Protein AF-A0A7W0PYB2-F1 (afdb_monomer)

Radius of gyration: 21.08 Å; Cα contacts (8 Å, |Δi|>4): 72; chains: 1; bounding box: 35×23×77 Å

Secondary structure (DSSP, 8-state):
---SSSGGGG-S--------HHHHHHHHT-GGGGGGGGGGGHHHHHHT-TT-HHHHHHHHHHHHHHHHHHHHHHHHHHHHTHHHHHHSTTGGGSTTTTTSS--

Sequence (103 aa):
MTADTRERRGLLPEIAARRGPVHALVSAARPLQWTKNLLVFAGIVFAVELDDSERWVEALLIFSAFCLASSASYLVNDVHDAAEDRAHPVKRTRPVASGELSA

Mean predicted aligned error: 8.93 Å

Foldseek 3Di:
DDPDDVVVVVPPPPCPVLDPLVVLLVVLLPVVVLVVLCVLCVVCVVVVVPVDPVSVVVSVVSSVVVSVVVSVVSNVVCQVCLVVLCVDPPSCNRCPVVVSDPD

pLDDT: mean 85.76, std 16.06, range [46.44, 98.12]

Structure (mmCIF, N/CA/C/O backbone):
data_AF-A0A7W0PYB2-F1
#
_entry.id   AF-A0A7W0PYB2-F1
#
loop_
_atom_site.group_PDB
_atom_site.id
_atom_site.type_symbol
_atom_site.label_atom_id
_atom_site.label_alt_id
_atom_site.label_comp_id
_atom_site.label_asym_id
_atom_site.label_entity_id
_atom_site.label_seq_id
_atom_site.pdbx_PDB_ins_code
_atom_site.Cartn_x
_atom_site.Cartn_y
_atom_site.Cartn_z
_atom_site.occupancy
_atom_site.B_iso_or_equiv
_atom_site.auth_seq_id
_atom_site.auth_comp_id
_atom_site.auth_asym_id
_atom_site.auth_atom_id
_atom_site.pdbx_PDB_model_num
ATOM 1 N N . MET A 1 1 ? -5.515 6.877 54.518 1.00 46.44 1 MET A N 1
ATOM 2 C CA . MET A 1 1 ? -6.711 7.529 53.946 1.00 46.44 1 MET A CA 1
ATOM 3 C C . MET A 1 1 ? -6.369 7.930 52.516 1.00 46.44 1 MET A C 1
ATOM 5 O O . MET A 1 1 ? -5.912 9.031 52.264 1.00 46.44 1 MET A O 1
ATOM 9 N N . THR A 1 2 ? -6.405 6.937 51.627 1.00 48.50 2 THR A N 1
ATOM 10 C CA . THR A 1 2 ? -5.778 6.891 50.296 1.00 48.50 2 THR A CA 1
ATOM 11 C C . THR A 1 2 ? -6.845 7.042 49.214 1.00 48.50 2 THR A C 1
ATOM 13 O O . THR A 1 2 ? -7.257 6.064 48.592 1.00 48.50 2 THR A O 1
ATOM 16 N N . ALA A 1 3 ? -7.331 8.262 49.026 1.00 50.75 3 ALA A N 1
ATOM 17 C CA . ALA A 1 3 ? -8.171 8.634 47.898 1.00 50.75 3 ALA A CA 1
ATOM 18 C C . ALA A 1 3 ? -7.432 9.745 47.151 1.00 50.75 3 ALA A C 1
ATOM 20 O O . ALA A 1 3 ? -7.369 10.848 47.666 1.00 50.75 3 ALA A O 1
ATOM 21 N N . ASP A 1 4 ? -6.767 9.403 46.043 1.00 55.06 4 ASP A N 1
ATOM 22 C CA . ASP A 1 4 ? -6.495 10.282 44.880 1.00 55.06 4 ASP A CA 1
ATOM 23 C C . ASP A 1 4 ? -5.333 9.724 44.031 1.00 55.06 4 ASP A C 1
ATOM 25 O O . ASP A 1 4 ? -4.254 10.293 43.889 1.00 55.06 4 ASP A O 1
ATOM 29 N N . THR A 1 5 ? -5.501 8.520 43.493 1.00 53.94 5 THR A N 1
ATOM 30 C CA . THR A 1 5 ? -4.635 8.033 42.393 1.00 53.94 5 THR A CA 1
ATOM 31 C C . THR A 1 5 ? -5.458 7.336 41.310 1.00 53.94 5 THR A C 1
ATOM 33 O O . THR A 1 5 ? -5.044 7.270 40.156 1.00 53.94 5 THR A O 1
ATOM 36 N N . ARG A 1 6 ? -6.678 6.881 41.640 1.00 54.50 6 ARG A N 1
ATOM 37 C CA . ARG A 1 6 ? -7.641 6.349 40.665 1.00 54.50 6 ARG A CA 1
ATOM 38 C C . ARG A 1 6 ? -8.348 7.431 39.842 1.00 54.50 6 ARG A C 1
ATOM 40 O O . ARG A 1 6 ? -8.618 7.168 38.677 1.00 54.50 6 ARG A O 1
ATOM 47 N N . GLU A 1 7 ? -8.595 8.625 40.386 1.00 51.75 7 GLU A N 1
ATOM 48 C CA . GLU A 1 7 ? -9.366 9.665 39.676 1.00 51.75 7 GLU A CA 1
ATOM 49 C C . GLU A 1 7 ? -8.569 10.361 38.564 1.00 51.75 7 GLU A C 1
ATOM 51 O O . GLU A 1 7 ? -9.107 10.617 37.489 1.00 51.75 7 GLU A O 1
ATOM 56 N N . ARG A 1 8 ? -7.251 10.541 38.726 1.00 50.62 8 ARG A N 1
ATOM 57 C CA . ARG A 1 8 ? -6.392 11.125 37.673 1.00 50.62 8 ARG A CA 1
ATOM 58 C C . ARG A 1 8 ? -6.302 10.282 36.400 1.00 50.62 8 ARG A C 1
ATOM 60 O O . ARG A 1 8 ? -5.986 10.811 35.339 1.00 50.62 8 ARG A O 1
ATOM 67 N N . ARG A 1 9 ? -6.607 8.982 36.477 1.00 53.00 9 ARG A N 1
ATOM 68 C CA . ARG A 1 9 ? -6.608 8.083 35.312 1.00 53.00 9 ARG A CA 1
ATOM 69 C C . ARG A 1 9 ? -7.853 8.249 34.428 1.00 53.00 9 ARG A C 1
ATOM 71 O O . ARG A 1 9 ? -7.838 7.763 33.305 1.00 53.00 9 ARG A O 1
ATOM 78 N N . GLY A 1 10 ? -8.887 8.942 34.918 1.00 46.62 10 GLY A N 1
ATOM 79 C CA . GLY A 1 10 ? -10.093 9.307 34.164 1.00 46.62 10 GLY A CA 1
ATOM 80 C C . GLY A 1 10 ? -10.042 10.694 33.513 1.00 46.62 10 GLY A C 1
ATOM 81 O O . GLY A 1 10 ? -11.007 11.087 32.870 1.00 46.62 10 GLY A O 1
ATOM 8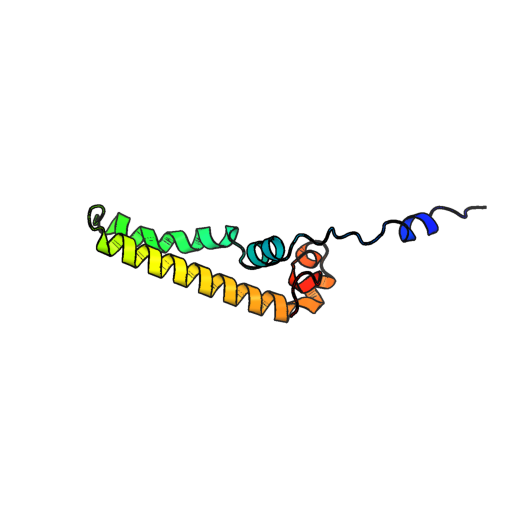2 N N . LEU A 1 11 ? -8.938 11.437 33.678 1.00 46.81 11 LEU A N 1
ATOM 83 C CA . LEU A 1 11 ? -8.793 12.822 33.210 1.00 46.81 11 LEU A CA 1
ATOM 84 C C . LEU A 1 11 ? -7.809 13.002 32.056 1.00 46.81 11 LEU A C 1
ATOM 86 O O . LEU A 1 11 ? -7.656 14.127 31.595 1.00 46.81 11 LEU A O 1
ATOM 90 N N . LEU A 1 12 ? -7.141 11.944 31.582 1.00 50.84 12 LEU A N 1
ATOM 91 C CA . LEU A 1 12 ? -6.489 12.013 30.277 1.00 50.84 12 LEU A CA 1
ATOM 92 C C . LEU A 1 12 ? -7.613 11.879 29.259 1.00 50.84 12 LEU A C 1
ATOM 94 O O . LEU A 1 12 ? -8.093 10.760 29.060 1.00 50.84 12 LEU A O 1
ATOM 98 N N . PRO A 1 13 ? -8.086 12.987 28.663 1.00 48.56 13 PRO A N 1
ATOM 99 C CA . PRO A 1 13 ? -9.069 12.861 27.623 1.00 48.56 13 PRO A CA 1
ATOM 100 C C . PRO A 1 13 ? -8.392 12.024 26.546 1.00 48.56 13 PRO A C 1
ATOM 102 O O . PRO A 1 13 ? -7.192 12.146 26.281 1.00 48.56 13 PRO A O 1
ATOM 105 N N . GLU A 1 14 ? -9.178 11.132 25.983 1.00 53.19 14 GLU A N 1
ATOM 106 C CA . GLU A 1 14 ? -8.887 10.254 24.867 1.00 53.19 14 GLU A CA 1
ATOM 107 C C . GLU A 1 14 ? -8.656 11.084 23.591 1.00 53.19 14 GLU A C 1
ATOM 109 O O . GLU A 1 14 ? -9.262 10.875 22.547 1.00 53.19 14 GLU A O 1
ATOM 114 N N . ILE A 1 15 ? -7.783 12.089 23.671 1.00 52.34 15 ILE A N 1
ATOM 115 C CA . ILE A 1 15 ? -7.278 12.859 22.550 1.00 52.34 15 ILE A CA 1
ATOM 116 C C . ILE A 1 15 ? -6.234 11.965 21.882 1.00 52.34 15 ILE A C 1
ATOM 118 O O . ILE A 1 15 ? -5.046 12.280 21.816 1.00 52.34 15 ILE A O 1
ATOM 122 N N . ALA A 1 16 ? -6.679 10.823 21.354 1.00 55.72 16 ALA A N 1
ATOM 123 C CA . ALA A 1 16 ? -6.138 10.385 20.086 1.00 55.72 16 ALA A CA 1
ATOM 124 C C . ALA A 1 16 ? -6.367 11.584 19.166 1.00 55.72 16 ALA A C 1
ATOM 126 O O . ALA A 1 16 ? -7.490 11.834 18.732 1.00 55.72 16 ALA A O 1
ATOM 127 N N . ALA A 1 17 ? -5.349 12.441 19.041 1.00 58.50 17 ALA A N 1
ATOM 128 C CA . ALA A 1 17 ? -5.402 13.624 18.208 1.00 58.50 17 ALA A CA 1
ATOM 129 C C . ALA A 1 17 ? -5.829 13.124 16.837 1.00 58.50 17 ALA A C 1
ATOM 131 O O . ALA A 1 17 ? -5.033 12.451 16.185 1.00 58.50 17 ALA A O 1
ATOM 132 N N . ARG A 1 18 ? -7.101 13.346 16.472 1.00 62.44 18 ARG A N 1
ATOM 133 C CA . ARG A 1 18 ? -7.667 12.879 15.211 1.00 62.44 18 ARG A CA 1
ATOM 134 C C . ARG A 1 18 ? -6.816 13.513 14.128 1.00 62.44 18 ARG A C 1
ATOM 136 O O . ARG A 1 18 ? -6.958 14.699 13.828 1.00 62.44 18 ARG A O 1
ATOM 143 N N . ARG A 1 19 ? -5.848 12.753 13.621 1.00 70.44 19 ARG A N 1
ATOM 144 C CA . ARG A 1 19 ? -5.017 13.186 12.510 1.00 70.44 19 ARG A CA 1
ATOM 145 C C . ARG A 1 19 ? -5.985 13.359 11.342 1.00 70.44 19 ARG A C 1
ATOM 147 O O . ARG A 1 19 ? -6.951 12.608 11.226 1.00 70.44 19 ARG A O 1
ATOM 154 N N . GLY A 1 20 ? -5.800 14.408 10.543 1.00 82.94 20 GLY A N 1
ATOM 155 C CA . GLY A 1 20 ? -6.753 14.738 9.482 1.00 82.94 20 GLY A CA 1
ATOM 156 C C . GLY A 1 20 ? -7.027 13.541 8.554 1.00 82.94 20 GLY A C 1
ATOM 157 O O . GLY A 1 20 ? -6.177 12.653 8.439 1.00 82.94 20 GLY A O 1
ATOM 158 N N . PRO A 1 21 ? -8.167 13.521 7.845 1.00 85.44 21 PRO A N 1
ATOM 159 C CA . PRO A 1 21 ? -8.601 12.367 7.047 1.00 85.44 21 PRO A CA 1
ATOM 160 C C . PRO A 1 21 ? -7.553 11.917 6.017 1.00 85.44 21 PRO A C 1
ATOM 162 O O . PRO A 1 21 ? -7.382 10.727 5.771 1.00 85.44 21 PRO A O 1
ATOM 165 N N . VAL A 1 22 ? -6.777 12.860 5.476 1.00 90.25 22 VAL A N 1
ATOM 166 C CA . VAL A 1 22 ? -5.662 12.579 4.559 1.00 90.25 22 VAL A CA 1
ATOM 167 C C . VAL A 1 22 ? -4.574 11.735 5.224 1.00 90.25 22 VAL A C 1
ATOM 169 O O . VAL A 1 22 ? -4.105 10.767 4.634 1.00 90.25 22 VAL A O 1
ATOM 172 N N . HIS A 1 23 ? -4.183 12.063 6.458 1.00 91.31 23 HIS A N 1
ATOM 173 C CA . HIS A 1 23 ? -3.186 11.278 7.183 1.00 91.31 23 HIS A CA 1
ATOM 174 C C . HIS A 1 23 ? -3.694 9.854 7.422 1.00 91.31 23 HIS A C 1
ATOM 176 O O . HIS A 1 23 ? -2.941 8.901 7.231 1.00 91.31 23 HIS A O 1
ATOM 182 N N . ALA A 1 24 ? -4.955 9.704 7.832 1.00 91.25 24 ALA A N 1
ATOM 183 C CA . ALA A 1 24 ? -5.554 8.397 8.079 1.00 91.25 24 ALA A CA 1
ATOM 184 C C . ALA A 1 24 ? -5.539 7.526 6.810 1.00 91.25 24 ALA A C 1
ATOM 186 O O . ALA A 1 24 ? -5.077 6.386 6.859 1.00 91.25 24 ALA A O 1
ATOM 187 N N . LEU A 1 25 ? -5.928 8.092 5.660 1.00 91.69 25 LEU A N 1
ATOM 188 C CA . LEU A 1 25 ? -5.880 7.415 4.358 1.00 91.69 25 LEU A CA 1
ATOM 189 C C . LEU A 1 25 ? -4.454 7.027 3.948 1.00 91.69 25 LEU A C 1
ATOM 191 O O . LEU A 1 25 ? -4.211 5.878 3.586 1.00 91.69 25 LEU A O 1
ATOM 195 N N . VAL A 1 26 ? -3.492 7.949 4.044 1.00 93.44 26 VAL A N 1
ATOM 196 C CA . VAL A 1 26 ? -2.087 7.670 3.694 1.00 93.44 26 VAL A CA 1
ATOM 197 C C . VAL A 1 26 ? -1.493 6.613 4.622 1.00 93.44 26 VAL A C 1
ATOM 199 O O . VAL A 1 26 ? -0.798 5.707 4.168 1.00 93.44 26 VAL A O 1
ATOM 202 N N . SER A 1 27 ? -1.787 6.682 5.921 1.00 93.44 27 SER A N 1
ATOM 203 C CA . SER A 1 27 ? -1.319 5.680 6.876 1.00 93.44 27 SER A CA 1
ATOM 204 C C . SER A 1 27 ? -1.926 4.304 6.595 1.00 93.44 27 SER A C 1
ATOM 206 O O . SER A 1 27 ? -1.218 3.304 6.712 1.00 93.44 27 SER A O 1
ATOM 208 N N . ALA A 1 28 ? -3.207 4.244 6.218 1.00 93.31 28 ALA A N 1
ATOM 209 C CA . ALA A 1 28 ? -3.897 3.002 5.880 1.00 93.31 28 ALA A CA 1
ATOM 210 C C . ALA A 1 28 ? -3.414 2.400 4.546 1.00 93.31 28 ALA A C 1
ATOM 212 O O . ALA A 1 28 ? -3.327 1.182 4.421 1.00 93.31 28 ALA A O 1
ATOM 213 N N . ALA A 1 29 ? -2.987 3.237 3.593 1.00 93.94 29 ALA A N 1
ATOM 214 C CA . ALA A 1 29 ? -2.347 2.800 2.347 1.00 93.94 29 ALA A CA 1
ATOM 215 C C . ALA A 1 29 ? -0.952 2.171 2.554 1.00 93.94 29 ALA A C 1
ATOM 217 O O . ALA A 1 29 ? -0.411 1.539 1.650 1.00 93.94 29 ALA A O 1
ATOM 218 N N . ARG A 1 30 ? -0.362 2.310 3.752 1.00 93.12 30 ARG A N 1
ATOM 219 C CA . ARG A 1 30 ? 0.906 1.676 4.159 1.00 93.12 30 ARG A CA 1
ATOM 220 C C . ARG A 1 30 ? 2.049 1.880 3.145 1.00 93.12 30 ARG A C 1
ATOM 222 O O . ARG A 1 30 ? 2.666 0.900 2.728 1.00 93.12 30 ARG A O 1
ATOM 229 N N . PRO A 1 31 ? 2.430 3.130 2.821 1.00 92.62 31 PRO A N 1
ATOM 230 C CA . PRO A 1 31 ? 3.469 3.433 1.830 1.00 92.62 31 PRO A CA 1
ATOM 231 C C . PRO A 1 31 ? 4.824 2.778 2.134 1.00 92.62 31 PRO A C 1
ATOM 233 O O . PRO A 1 31 ? 5.557 2.411 1.222 1.00 92.62 31 PRO A O 1
ATOM 236 N N . LEU A 1 32 ? 5.145 2.535 3.411 1.00 93.06 32 LEU A N 1
ATOM 237 C CA . LEU A 1 32 ? 6.351 1.788 3.791 1.00 93.06 32 LEU A CA 1
ATOM 238 C C . LEU A 1 32 ? 6.377 0.355 3.226 1.00 93.06 32 LEU A C 1
ATOM 240 O O . LEU A 1 32 ? 7.454 -0.185 2.988 1.00 93.06 32 LEU A O 1
ATOM 244 N N . GLN A 1 33 ? 5.215 -0.261 2.983 1.00 94.50 33 GLN A N 1
ATOM 245 C CA . GLN A 1 33 ? 5.105 -1.601 2.397 1.00 94.50 33 GLN A CA 1
ATOM 246 C C . GLN A 1 33 ? 5.298 -1.602 0.877 1.00 94.50 33 GLN A C 1
ATOM 248 O O . GLN A 1 33 ? 5.650 -2.641 0.323 1.00 94.50 33 GLN A O 1
ATOM 253 N N . TRP A 1 34 ? 5.137 -0.456 0.203 1.00 97.00 34 TRP A N 1
ATOM 254 C CA . TRP A 1 34 ? 5.334 -0.335 -1.247 1.00 97.00 34 TRP A CA 1
ATOM 255 C C . TRP A 1 34 ? 6.781 -0.595 -1.668 1.00 97.00 34 TRP A C 1
ATOM 257 O O . TRP A 1 34 ? 7.033 -0.976 -2.806 1.00 97.00 34 TRP A O 1
ATOM 267 N N . THR A 1 35 ? 7.731 -0.471 -0.738 1.00 96.06 35 THR A N 1
ATOM 268 C CA . THR A 1 35 ? 9.142 -0.832 -0.950 1.00 96.06 35 THR A CA 1
ATOM 269 C C . THR A 1 35 ? 9.317 -2.270 -1.446 1.00 96.06 35 THR A C 1
ATOM 271 O O . THR A 1 35 ? 10.209 -2.532 -2.245 1.00 96.06 35 THR A O 1
ATOM 274 N N . LYS A 1 36 ? 8.426 -3.194 -1.060 1.00 93.56 36 LYS A N 1
ATOM 275 C CA . LYS A 1 36 ? 8.422 -4.582 -1.555 1.00 93.56 36 LYS A CA 1
ATOM 276 C C . LYS A 1 36 ? 8.088 -4.679 -3.045 1.00 93.56 36 LYS A C 1
ATOM 278 O O . LYS A 1 36 ? 8.556 -5.593 -3.714 1.00 93.56 36 LYS A O 1
ATOM 283 N N . ASN A 1 37 ? 7.322 -3.723 -3.566 1.00 96.50 37 ASN A N 1
ATOM 284 C CA . ASN A 1 37 ? 6.921 -3.682 -4.969 1.00 96.50 37 ASN A CA 1
ATOM 285 C C . ASN A 1 37 ? 8.027 -3.114 -5.871 1.00 96.50 37 ASN A C 1
ATOM 287 O O . ASN A 1 37 ? 7.926 -3.230 -7.087 1.00 96.50 37 ASN A O 1
ATOM 291 N N . LEU A 1 38 ? 9.113 -2.558 -5.311 1.00 95.94 38 LEU A N 1
ATOM 292 C CA . LEU A 1 38 ? 10.255 -2.069 -6.098 1.00 95.94 38 LEU A CA 1
ATOM 293 C C . LEU A 1 38 ? 10.929 -3.172 -6.924 1.00 95.94 38 LEU A C 1
ATOM 295 O O . LEU A 1 38 ? 11.610 -2.868 -7.900 1.00 95.94 38 LEU A O 1
ATOM 299 N N . LEU A 1 39 ? 10.698 -4.445 -6.586 1.00 95.88 39 LEU A N 1
ATOM 300 C CA . LEU A 1 39 ? 11.161 -5.582 -7.379 1.00 95.88 39 LEU A CA 1
ATOM 301 C C . LEU A 1 39 ? 10.644 -5.546 -8.830 1.00 95.88 39 LEU A C 1
ATOM 303 O O . LEU A 1 39 ? 11.305 -6.091 -9.706 1.00 95.88 39 LEU A O 1
ATOM 307 N N . VAL A 1 40 ? 9.528 -4.858 -9.109 1.00 95.81 40 VAL A N 1
ATOM 308 C CA . VAL A 1 40 ? 9.030 -4.629 -10.480 1.00 95.81 40 VAL A CA 1
ATOM 309 C C . VAL A 1 40 ? 10.107 -3.997 -11.373 1.00 95.81 40 VAL A C 1
ATOM 311 O O . VAL A 1 40 ? 10.273 -4.403 -12.519 1.00 95.81 40 VAL A O 1
ATOM 314 N N . PHE A 1 41 ? 10.903 -3.066 -10.841 1.00 95.50 41 PHE A N 1
ATOM 315 C CA . PHE A 1 41 ? 11.957 -2.391 -11.607 1.00 95.50 41 PHE A CA 1
ATOM 316 C C . PHE A 1 41 ? 13.186 -3.267 -11.862 1.00 95.50 41 PHE A C 1
ATOM 318 O O . PHE A 1 41 ? 13.983 -2.956 -12.745 1.00 95.50 41 PHE A O 1
ATOM 325 N N . ALA A 1 42 ? 13.342 -4.378 -11.134 1.00 94.00 42 ALA A N 1
ATOM 326 C CA . ALA A 1 42 ? 14.454 -5.295 -11.360 1.00 94.00 42 ALA A CA 1
ATOM 327 C C . ALA A 1 42 ? 14.430 -5.874 -12.784 1.00 94.00 42 ALA A C 1
ATOM 329 O O . ALA A 1 42 ? 15.491 -6.112 -13.353 1.00 94.00 42 ALA A O 1
ATOM 330 N N . GLY A 1 43 ? 13.241 -6.031 -13.383 1.00 91.06 43 GLY A N 1
ATOM 331 C CA . GLY A 1 43 ? 13.090 -6.470 -14.772 1.00 91.06 43 GLY A CA 1
ATOM 332 C C . GLY A 1 43 ? 13.816 -5.559 -15.764 1.00 91.06 43 GLY A C 1
ATOM 333 O O . GLY A 1 43 ? 14.617 -6.051 -16.550 1.00 91.06 43 GLY A O 1
ATOM 334 N N . ILE A 1 44 ? 13.621 -4.239 -15.664 1.00 90.50 44 ILE A N 1
ATOM 335 C CA . ILE A 1 44 ? 14.289 -3.254 -16.535 1.00 90.50 44 ILE A CA 1
ATOM 336 C C . ILE A 1 44 ? 15.808 -3.295 -16.335 1.00 90.50 44 ILE A C 1
ATOM 338 O O . ILE A 1 44 ? 16.570 -3.332 -17.299 1.00 90.50 44 ILE A O 1
ATOM 342 N N . VAL A 1 45 ? 16.256 -3.321 -15.074 1.00 91.00 45 VAL A N 1
ATOM 343 C CA . VAL A 1 45 ? 17.688 -3.315 -14.737 1.00 91.00 45 VAL A CA 1
ATOM 344 C C . VAL A 1 45 ? 18.393 -4.556 -15.287 1.00 91.00 45 VAL A C 1
ATOM 346 O O . VAL A 1 45 ? 19.482 -4.442 -15.845 1.00 91.00 45 VAL A O 1
ATOM 349 N N . PHE A 1 46 ? 17.780 -5.735 -15.159 1.00 93.50 46 PHE A N 1
ATOM 350 C CA . PHE A 1 46 ? 18.374 -6.985 -15.637 1.00 93.50 46 PHE A CA 1
ATOM 351 C C . PHE A 1 46 ? 18.217 -7.207 -17.143 1.00 93.50 46 PHE A C 1
ATOM 353 O O . PHE A 1 46 ? 19.045 -7.904 -17.725 1.00 93.50 46 PHE A O 1
ATOM 360 N N . ALA A 1 47 ? 17.215 -6.598 -17.779 1.00 90.81 47 ALA A N 1
ATOM 361 C CA . ALA A 1 47 ? 17.078 -6.592 -19.234 1.00 90.81 47 ALA A CA 1
ATOM 362 C C . ALA A 1 47 ? 18.071 -5.636 -19.926 1.00 90.81 47 ALA A C 1
ATOM 364 O O . ALA A 1 47 ? 18.259 -5.727 -21.134 1.00 90.81 47 ALA A O 1
ATOM 365 N N . VAL A 1 48 ? 18.744 -4.751 -19.172 1.00 86.25 48 VAL A N 1
ATOM 366 C CA . VAL A 1 48 ? 19.643 -3.701 -19.701 1.00 86.25 48 VAL A CA 1
ATOM 367 C C . VAL A 1 48 ? 18.896 -2.706 -20.614 1.00 86.25 48 VAL A C 1
ATOM 369 O O . VAL A 1 48 ? 19.492 -1.976 -21.398 1.00 86.25 48 VAL A O 1
ATOM 372 N N . GLU A 1 49 ? 17.573 -2.611 -20.473 1.00 83.88 49 GLU A N 1
ATOM 373 C CA . GLU A 1 49 ? 16.692 -1.730 -21.257 1.00 83.88 49 GLU A CA 1
ATOM 374 C C . GLU A 1 49 ? 16.559 -0.343 -20.601 1.00 83.88 49 GLU A C 1
ATOM 376 O O . GLU A 1 49 ? 15.466 0.176 -20.392 1.00 83.88 49 GLU A O 1
ATOM 381 N N . LEU A 1 50 ? 17.683 0.263 -20.206 1.00 87.31 50 LEU A N 1
ATOM 382 C CA . LEU A 1 50 ? 17.668 1.499 -19.411 1.00 87.31 50 LEU A CA 1
ATOM 383 C C . LEU A 1 50 ? 17.247 2.742 -20.212 1.00 87.31 50 LEU A C 1
ATOM 385 O O . LEU A 1 50 ? 16.668 3.655 -19.624 1.00 87.31 50 LEU A O 1
ATOM 389 N N . ASP A 1 51 ? 17.505 2.760 -21.522 1.00 92.06 51 ASP A N 1
ATOM 390 C CA . ASP A 1 51 ? 17.195 3.887 -22.418 1.00 92.06 51 ASP A CA 1
ATOM 391 C C . ASP A 1 51 ? 15.779 3.821 -23.022 1.00 92.06 51 ASP A C 1
ATOM 393 O O . ASP A 1 51 ? 15.371 4.723 -23.757 1.00 92.06 51 ASP A O 1
ATOM 397 N N . ASP A 1 52 ? 15.002 2.778 -22.715 1.00 92.38 52 ASP A N 1
ATOM 398 C CA . ASP A 1 52 ? 13.642 2.622 -23.229 1.00 92.38 52 ASP A CA 1
ATOM 399 C C . ASP A 1 52 ? 12.621 3.314 -22.309 1.00 92.38 52 ASP A C 1
ATOM 401 O O . ASP A 1 52 ? 12.184 2.788 -21.281 1.00 92.38 52 ASP A O 1
ATOM 405 N N . SER A 1 53 ? 12.212 4.527 -22.692 1.00 93.50 53 SER A N 1
ATOM 406 C CA . SER A 1 53 ? 11.214 5.298 -21.944 1.00 93.50 53 SER A CA 1
ATOM 407 C C . SER A 1 53 ? 9.842 4.619 -21.868 1.00 93.50 53 SER A C 1
ATOM 409 O O . SER A 1 53 ? 9.115 4.840 -20.899 1.00 93.50 53 SER A O 1
ATOM 411 N N . GLU A 1 54 ? 9.473 3.806 -22.863 1.00 94.94 54 GLU A N 1
ATOM 412 C CA . GLU A 1 54 ? 8.188 3.099 -22.878 1.00 94.94 54 GLU A CA 1
ATOM 413 C C . GLU A 1 54 ? 8.169 2.021 -21.789 1.00 94.94 54 GLU A C 1
ATOM 415 O O . GLU A 1 54 ? 7.218 1.941 -21.006 1.00 94.94 54 GLU A O 1
ATOM 420 N N . ARG A 1 55 ? 9.275 1.282 -21.642 1.00 93.25 55 ARG A N 1
ATOM 421 C CA . ARG A 1 55 ? 9.446 0.271 -20.585 1.00 93.25 55 ARG A CA 1
ATOM 422 C C . ARG A 1 55 ? 9.392 0.870 -19.190 1.00 93.25 55 ARG A C 1
ATOM 424 O O . ARG A 1 55 ? 8.762 0.298 -18.300 1.00 93.25 55 ARG A O 1
ATOM 431 N N . TRP A 1 56 ? 9.984 2.047 -18.991 1.00 95.00 56 TRP A N 1
ATOM 432 C CA . TRP A 1 56 ? 9.882 2.763 -17.717 1.00 95.00 56 TRP A CA 1
ATOM 433 C C . TRP A 1 56 ? 8.445 3.152 -17.372 1.00 95.00 56 TRP A C 1
ATOM 435 O O . TRP A 1 56 ? 8.032 2.986 -16.222 1.00 95.00 56 TRP A O 1
ATOM 445 N N . VAL A 1 57 ? 7.671 3.636 -18.347 1.00 96.31 57 VAL A N 1
ATOM 446 C CA . VAL A 1 57 ? 6.251 3.957 -18.141 1.00 96.31 57 VAL A CA 1
ATOM 447 C C . VAL A 1 57 ? 5.460 2.696 -17.796 1.00 96.31 57 VAL A C 1
ATOM 449 O O . VAL A 1 57 ? 4.692 2.709 -16.833 1.00 96.31 57 VAL A O 1
ATOM 452 N N . GLU A 1 58 ? 5.682 1.592 -18.511 1.00 95.81 58 GLU A N 1
ATOM 453 C CA . GLU A 1 58 ? 5.038 0.306 -18.226 1.00 95.81 58 GLU A CA 1
ATOM 454 C C . GLU A 1 58 ? 5.363 -0.188 -16.805 1.00 95.81 58 GLU A C 1
ATOM 456 O O . GLU A 1 58 ? 4.456 -0.509 -16.033 1.00 95.81 58 GLU A O 1
ATOM 461 N N . ALA A 1 59 ? 6.636 -0.166 -16.401 1.00 96.06 59 ALA A N 1
ATOM 462 C CA . ALA A 1 59 ? 7.036 -0.568 -15.055 1.00 96.06 59 ALA A CA 1
ATOM 463 C C . ALA A 1 59 ? 6.468 0.347 -13.966 1.00 96.06 59 ALA A C 1
ATOM 465 O O . ALA A 1 59 ? 6.089 -0.146 -12.904 1.00 96.06 59 ALA A O 1
ATOM 466 N N . LEU A 1 60 ? 6.362 1.658 -14.211 1.00 97.19 60 LEU A N 1
ATOM 467 C CA . LEU A 1 60 ? 5.708 2.587 -13.286 1.00 97.19 60 LEU A CA 1
ATOM 468 C C . LEU A 1 60 ? 4.221 2.256 -13.121 1.00 97.19 60 LEU A C 1
ATOM 470 O O . LEU A 1 60 ? 3.736 2.218 -11.991 1.00 97.19 60 LEU A O 1
ATOM 474 N N . LEU A 1 61 ? 3.513 1.961 -14.215 1.00 98.06 61 LEU A N 1
ATOM 475 C CA . LEU A 1 61 ? 2.107 1.549 -14.168 1.00 98.06 61 LEU A CA 1
ATOM 476 C C . LEU A 1 61 ? 1.933 0.243 -13.387 1.00 98.06 61 LEU A C 1
ATOM 478 O O . LEU A 1 61 ? 1.068 0.162 -12.511 1.00 98.06 61 LEU A O 1
ATOM 482 N N . ILE A 1 62 ? 2.781 -0.755 -13.648 1.00 97.62 62 ILE A N 1
ATOM 483 C CA . ILE A 1 62 ? 2.775 -2.031 -12.922 1.00 97.62 62 ILE A CA 1
ATOM 484 C C . ILE A 1 62 ? 3.078 -1.793 -11.438 1.00 97.62 62 ILE A C 1
ATOM 486 O O . ILE A 1 62 ? 2.335 -2.257 -10.575 1.00 97.62 62 ILE A O 1
ATOM 490 N N . PHE A 1 63 ? 4.115 -1.021 -11.112 1.00 98.00 63 PHE A N 1
ATOM 491 C CA . PHE A 1 63 ? 4.461 -0.676 -9.733 1.00 98.00 63 PHE A CA 1
ATOM 492 C C . PHE A 1 63 ? 3.292 0.004 -9.006 1.00 98.00 63 PHE A C 1
ATOM 494 O O . PHE A 1 63 ? 2.936 -0.401 -7.896 1.00 98.00 63 PHE A O 1
ATOM 501 N N . SER A 1 64 ? 2.650 0.994 -9.632 1.00 98.00 64 SER A N 1
ATOM 502 C CA . SER A 1 64 ? 1.468 1.658 -9.078 1.00 98.00 64 SER A CA 1
ATOM 503 C C . SER A 1 64 ? 0.311 0.681 -8.867 1.00 98.00 64 SER A C 1
ATOM 505 O O . SER A 1 64 ? -0.297 0.696 -7.797 1.00 98.00 64 SER A O 1
ATOM 507 N N . ALA A 1 65 ? 0.041 -0.214 -9.821 1.00 98.12 65 ALA A N 1
ATOM 508 C CA . ALA A 1 65 ? -0.995 -1.235 -9.683 1.00 98.12 65 ALA A CA 1
ATOM 509 C C . ALA A 1 65 ? -0.720 -2.182 -8.500 1.00 98.12 65 ALA A C 1
ATOM 511 O O . ALA A 1 65 ? -1.619 -2.444 -7.701 1.00 98.12 65 ALA A O 1
ATOM 512 N N . PHE A 1 66 ? 0.527 -2.630 -8.319 1.00 97.69 66 PHE A N 1
ATOM 513 C CA . PHE A 1 66 ? 0.927 -3.459 -7.176 1.00 97.69 66 PHE A CA 1
ATOM 514 C C . PHE A 1 66 ? 0.806 -2.708 -5.841 1.00 97.69 66 PHE A C 1
ATOM 516 O O . PHE A 1 66 ? 0.342 -3.271 -4.844 1.00 97.69 66 PHE A O 1
ATOM 523 N N . CYS A 1 67 ? 1.170 -1.424 -5.799 1.00 98.00 67 CYS A N 1
ATOM 524 C CA . CYS A 1 67 ? 0.979 -0.576 -4.620 1.00 98.00 67 CYS A CA 1
ATOM 525 C C . CYS A 1 67 ? -0.502 -0.444 -4.250 1.00 98.00 67 CYS A C 1
ATOM 527 O O . CYS A 1 67 ? -0.858 -0.609 -3.084 1.00 98.00 67 CYS A O 1
ATOM 529 N N . LEU A 1 68 ? -1.380 -0.227 -5.231 1.00 97.38 68 LEU A N 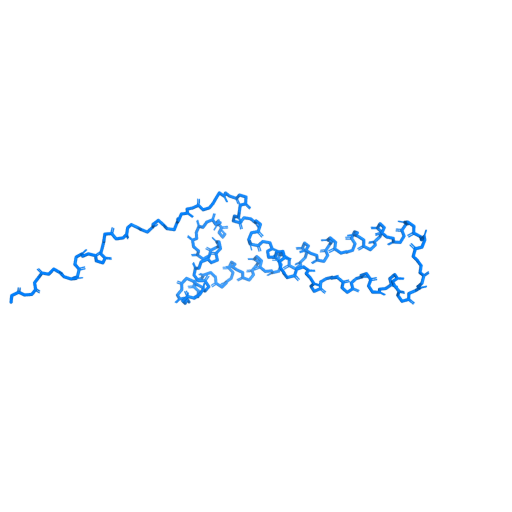1
ATOM 530 C CA . LEU A 1 68 ? -2.823 -0.147 -5.003 1.00 97.38 68 LEU A CA 1
ATOM 531 C C . LEU A 1 68 ? -3.412 -1.495 -4.564 1.00 97.38 68 LEU A C 1
ATOM 533 O O . LEU A 1 68 ? -4.142 -1.540 -3.576 1.00 97.38 68 LEU A O 1
ATOM 537 N N . ALA A 1 69 ? -3.051 -2.598 -5.224 1.00 97.44 69 ALA A N 1
ATOM 538 C CA . ALA A 1 69 ? -3.531 -3.938 -4.881 1.00 97.44 69 ALA A CA 1
ATOM 539 C C . ALA A 1 69 ? -3.092 -4.377 -3.472 1.00 97.44 69 ALA A C 1
ATOM 541 O O . ALA A 1 69 ? -3.891 -4.906 -2.694 1.00 97.44 69 ALA A O 1
ATOM 542 N N . SER A 1 70 ? -1.833 -4.113 -3.108 1.00 96.69 70 SER A N 1
ATOM 543 C CA . SER A 1 70 ? -1.333 -4.383 -1.753 1.00 96.69 70 SER A CA 1
ATOM 544 C C . SER A 1 70 ? -2.011 -3.495 -0.707 1.00 96.69 70 SER A C 1
ATOM 546 O O . SER A 1 70 ? -2.420 -4.005 0.335 1.00 96.69 70 SER A O 1
ATOM 548 N N . SER A 1 71 ? -2.212 -2.204 -0.992 1.00 96.56 71 SER A N 1
ATOM 549 C CA . SER A 1 71 ? -2.957 -1.290 -0.111 1.00 96.56 71 SER A CA 1
ATOM 550 C C . SER A 1 71 ? -4.393 -1.769 0.115 1.00 96.56 71 SER A C 1
ATOM 552 O O . SER A 1 71 ? -4.841 -1.834 1.256 1.00 96.56 71 SER A O 1
ATOM 554 N N . ALA A 1 72 ? -5.094 -2.176 -0.946 1.00 96.12 72 ALA A N 1
ATOM 555 C CA . ALA A 1 72 ? -6.446 -2.722 -0.856 1.00 96.12 72 ALA A CA 1
ATOM 556 C C . ALA A 1 72 ? -6.493 -3.999 -0.004 1.00 96.12 72 ALA A C 1
ATOM 558 O O . ALA A 1 72 ? -7.342 -4.124 0.873 1.00 96.12 72 ALA A O 1
ATOM 559 N N . SER A 1 73 ? -5.536 -4.910 -0.199 1.00 96.19 73 SER A N 1
ATOM 560 C CA . SER A 1 73 ? -5.434 -6.138 0.602 1.00 96.19 73 SER A CA 1
ATOM 561 C C . SER A 1 73 ? -5.227 -5.833 2.090 1.00 96.19 73 SER A C 1
ATOM 563 O O . SER A 1 73 ? -5.844 -6.460 2.948 1.00 96.19 73 SER A O 1
ATOM 565 N N . TYR A 1 74 ? -4.398 -4.835 2.416 1.00 94.25 74 TYR A N 1
ATOM 566 C CA . TYR A 1 74 ? -4.220 -4.393 3.799 1.00 94.25 74 TYR A CA 1
ATOM 567 C C . TYR A 1 74 ? -5.467 -3.730 4.380 1.00 94.25 74 TYR A C 1
ATOM 569 O O . TYR A 1 74 ? -5.766 -3.972 5.542 1.00 94.25 74 TYR A O 1
ATOM 577 N N . LEU A 1 75 ? -6.194 -2.932 3.598 1.00 94.69 75 LEU A N 1
ATOM 578 C CA . LEU A 1 75 ? -7.447 -2.319 4.041 1.00 94.69 75 LEU A CA 1
ATOM 579 C C . LEU A 1 75 ? -8.509 -3.375 4.362 1.00 94.69 75 LEU A C 1
ATOM 581 O O . LEU A 1 75 ? -9.154 -3.283 5.401 1.00 94.69 75 LEU A O 1
ATOM 585 N N . VAL A 1 76 ? -8.652 -4.399 3.515 1.00 95.88 76 VAL A N 1
ATOM 586 C CA . VAL A 1 76 ? -9.565 -5.526 3.771 1.00 95.88 76 VAL A CA 1
ATOM 587 C C . VAL A 1 76 ? -9.201 -6.233 5.077 1.00 95.88 76 VAL A C 1
ATOM 589 O O . VAL A 1 76 ? -10.079 -6.484 5.900 1.00 95.88 76 VAL A O 1
ATOM 592 N N . ASN A 1 77 ? -7.910 -6.488 5.304 1.00 95.19 77 ASN A N 1
ATOM 593 C CA . ASN A 1 77 ? -7.449 -7.088 6.556 1.00 95.19 77 ASN A CA 1
ATOM 594 C C . ASN A 1 77 ? -7.695 -6.168 7.758 1.00 95.19 77 ASN A C 1
ATOM 596 O O . ASN A 1 77 ? -8.140 -6.635 8.796 1.00 95.19 77 ASN A O 1
ATOM 600 N N . ASP A 1 78 ? -7.463 -4.861 7.624 1.00 93.88 78 ASP A N 1
ATOM 601 C CA . ASP A 1 78 ? -7.677 -3.898 8.708 1.00 93.88 78 ASP A CA 1
ATOM 602 C C . ASP A 1 78 ? -9.164 -3.791 9.098 1.00 93.88 78 ASP A C 1
ATOM 604 O O . ASP A 1 78 ? -9.470 -3.562 10.267 1.00 93.88 78 ASP A O 1
ATOM 608 N N . VAL A 1 79 ? -10.088 -3.995 8.149 1.00 95.06 79 VAL A N 1
ATOM 609 C CA . VAL A 1 79 ? -11.535 -4.102 8.415 1.00 95.06 79 VAL A CA 1
ATOM 610 C C . VAL A 1 79 ? -11.879 -5.422 9.097 1.00 95.06 79 VAL A C 1
ATOM 612 O O . VAL A 1 79 ? -12.561 -5.419 10.124 1.00 95.06 79 VAL A O 1
ATOM 615 N N . HIS A 1 80 ? -11.398 -6.542 8.558 1.00 96.19 80 HIS A N 1
ATOM 616 C CA . HIS A 1 80 ? -11.663 -7.872 9.105 1.00 96.19 80 HIS A CA 1
ATOM 617 C C . HIS A 1 80 ? -11.130 -8.020 10.542 1.00 96.19 80 HIS A C 1
ATOM 619 O O . HIS A 1 80 ? -11.833 -8.506 11.428 1.00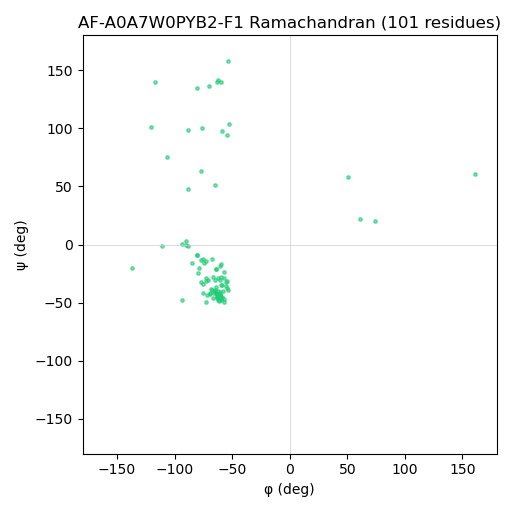 96.19 80 HIS A O 1
ATOM 625 N N . ASP A 1 81 ? -9.923 -7.514 10.794 1.00 95.00 81 ASP A N 1
ATOM 626 C CA . ASP A 1 81 ? -9.215 -7.653 12.067 1.00 95.00 81 ASP A CA 1
ATOM 627 C C . ASP A 1 81 ? -9.531 -6.506 13.047 1.00 95.00 81 ASP A C 1
ATOM 629 O O . ASP A 1 81 ? -9.000 -6.470 14.159 1.00 95.00 81 ASP A O 1
ATOM 633 N N . ALA A 1 82 ? -10.420 -5.569 12.687 1.00 93.88 82 ALA A N 1
ATOM 634 C CA . ALA A 1 82 ? -10.662 -4.333 13.437 1.00 93.88 82 ALA A CA 1
ATOM 635 C C . ALA A 1 82 ? -11.007 -4.565 14.919 1.00 93.88 82 ALA A C 1
ATOM 637 O O . ALA A 1 82 ? -10.603 -3.791 15.789 1.00 93.88 82 ALA A O 1
ATOM 638 N N . ALA A 1 83 ? -11.774 -5.617 15.226 1.00 93.38 83 ALA A N 1
ATOM 639 C CA . ALA A 1 83 ? -12.156 -5.945 16.599 1.00 93.38 83 ALA A CA 1
ATOM 640 C C . ALA A 1 83 ? -10.975 -6.438 17.442 1.00 93.38 83 ALA A C 1
ATOM 642 O O . ALA A 1 83 ? -10.836 -6.024 18.593 1.00 93.38 83 ALA A O 1
ATOM 643 N N . GLU A 1 84 ? -10.121 -7.279 16.866 1.00 94.50 84 GLU A N 1
ATOM 644 C CA . GLU A 1 84 ? -8.922 -7.786 17.529 1.00 94.50 84 GLU A CA 1
ATOM 645 C C . GLU A 1 84 ? -7.864 -6.684 17.664 1.00 94.50 84 GLU A C 1
ATOM 647 O O . GLU A 1 84 ? -7.287 -6.485 18.737 1.00 94.50 84 GLU A O 1
ATOM 652 N N . ASP A 1 85 ? -7.667 -5.897 16.605 1.00 95.38 85 ASP A N 1
ATOM 653 C CA . ASP A 1 85 ? -6.706 -4.801 16.578 1.00 95.38 85 ASP A CA 1
ATOM 654 C C . ASP A 1 85 ? -6.997 -3.754 17.659 1.00 95.38 85 ASP A C 1
ATOM 656 O O . ASP A 1 85 ? -6.055 -3.242 18.266 1.00 95.38 85 ASP A O 1
ATOM 660 N N . ARG A 1 86 ? -8.274 -3.496 17.982 1.00 93.62 86 ARG A N 1
ATOM 661 C CA . ARG A 1 86 ? -8.683 -2.620 19.098 1.00 93.62 86 ARG A CA 1
ATOM 662 C C . ARG A 1 86 ? -8.156 -3.077 20.461 1.00 93.62 86 ARG A C 1
ATOM 664 O O . ARG A 1 86 ? -7.835 -2.233 21.298 1.00 93.62 86 ARG A O 1
ATOM 671 N N . ALA A 1 87 ? -8.054 -4.384 20.694 1.00 93.81 87 ALA A N 1
ATOM 672 C CA . ALA A 1 87 ? -7.557 -4.946 21.951 1.00 93.81 87 ALA A CA 1
ATOM 673 C C . ALA A 1 87 ? -6.020 -5.050 21.998 1.00 93.81 87 ALA A C 1
ATOM 675 O O . ALA A 1 87 ? -5.433 -5.198 23.072 1.00 93.81 87 ALA A O 1
ATOM 676 N N . HIS A 1 88 ? -5.346 -4.956 20.849 1.00 93.62 88 HIS A N 1
ATOM 677 C CA . HIS A 1 88 ? -3.904 -5.149 20.746 1.00 93.62 88 HIS A CA 1
ATOM 678 C C . HIS A 1 88 ? -3.118 -3.887 21.175 1.00 93.62 88 HIS A C 1
ATOM 680 O O . HIS A 1 88 ? -3.389 -2.790 20.683 1.00 93.62 88 HIS A O 1
ATOM 686 N N . PRO A 1 89 ? 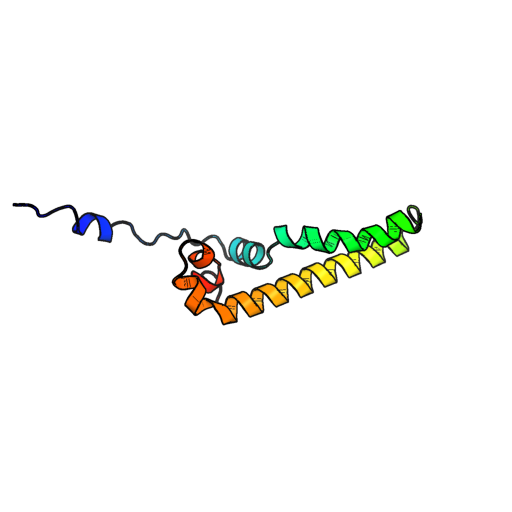-2.046 -4.001 21.991 1.00 90.56 89 PRO A N 1
ATOM 687 C CA . PRO A 1 89 ? -1.322 -2.846 22.549 1.00 90.56 89 PRO A CA 1
ATOM 688 C C . PRO A 1 89 ? -0.758 -1.882 21.491 1.00 90.56 89 PRO A C 1
ATOM 690 O O . PRO A 1 89 ? -0.822 -0.665 21.667 1.00 90.56 89 PRO A O 1
ATOM 693 N N . VAL A 1 90 ? -0.229 -2.431 20.388 1.00 90.94 90 VAL A N 1
ATOM 694 C CA . VAL A 1 90 ? 0.323 -1.667 19.252 1.00 90.94 90 VAL A CA 1
ATOM 695 C C . VAL A 1 90 ? -0.693 -1.409 18.126 1.00 90.94 90 VAL A C 1
ATOM 697 O O . VAL A 1 90 ? -0.789 -0.281 17.660 1.00 90.94 90 VAL A O 1
ATOM 700 N N . LYS A 1 91 ? -1.452 -2.418 17.666 1.00 90.44 91 LYS A N 1
ATOM 701 C CA . LYS A 1 91 ? -2.330 -2.301 16.484 1.00 90.44 91 LYS A CA 1
ATOM 702 C C . LYS A 1 91 ? -3.597 -1.463 16.715 1.00 90.44 91 LYS A C 1
ATOM 704 O O . LYS A 1 91 ? -4.184 -1.012 15.738 1.00 90.44 91 LYS A O 1
ATOM 709 N N . ARG A 1 92 ? -3.960 -1.155 17.966 1.00 89.62 92 ARG A N 1
A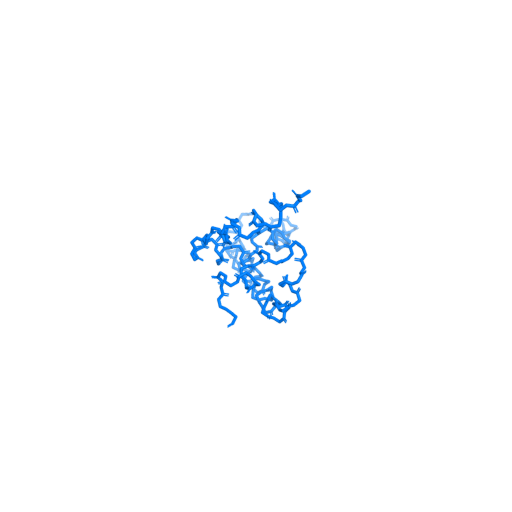TOM 710 C CA . ARG A 1 92 ? -5.122 -0.308 18.307 1.00 89.62 92 ARG A CA 1
ATOM 711 C C . ARG A 1 92 ? -5.081 1.112 17.742 1.00 89.62 92 ARG A C 1
ATOM 713 O O . ARG A 1 92 ? -6.098 1.791 17.733 1.00 89.62 92 ARG A O 1
ATOM 720 N N . THR A 1 93 ? -3.911 1.577 17.301 1.00 89.31 93 THR A N 1
ATOM 721 C CA . THR A 1 93 ? -3.727 2.895 16.673 1.00 89.31 93 THR A CA 1
ATOM 722 C C . THR A 1 93 ? -3.906 2.872 15.154 1.00 89.31 93 THR A C 1
ATOM 724 O O . THR A 1 93 ? -3.760 3.912 14.515 1.00 89.31 93 THR A O 1
ATOM 727 N N . ARG A 1 94 ? -4.193 1.707 14.552 1.00 91.12 94 ARG A N 1
ATOM 728 C CA . ARG A 1 94 ? -4.509 1.615 13.121 1.00 91.12 94 ARG A CA 1
ATOM 729 C C . ARG A 1 94 ? -5.778 2.420 12.820 1.00 91.12 94 ARG A C 1
ATOM 731 O O . ARG A 1 94 ? -6.715 2.319 13.607 1.00 91.12 94 ARG A O 1
AT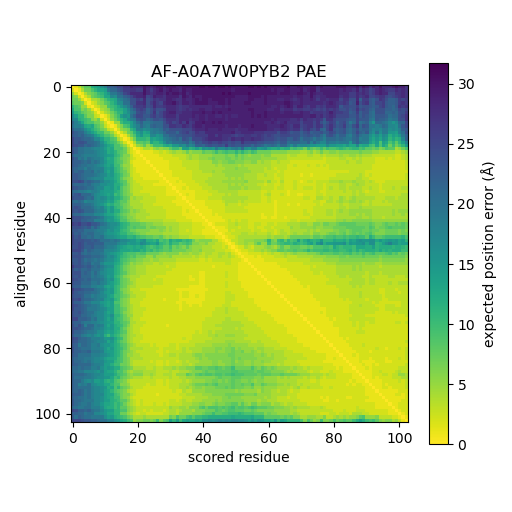OM 738 N N . PRO A 1 95 ? -5.861 3.129 11.679 1.00 92.25 95 PRO A N 1
ATOM 739 C CA . PRO A 1 95 ? -6.974 4.039 11.402 1.00 92.25 95 PRO A CA 1
ATOM 740 C C . PRO A 1 95 ? -8.374 3.412 11.492 1.00 92.25 95 PRO A C 1
ATOM 742 O O . PRO A 1 95 ? -9.304 4.060 11.963 1.00 92.25 95 PRO A O 1
ATOM 745 N N . VAL A 1 96 ? -8.530 2.147 11.086 1.00 92.75 96 VAL A N 1
ATOM 746 C CA . VAL A 1 96 ? -9.808 1.418 11.189 1.00 92.75 96 VAL A CA 1
ATOM 747 C C . VAL A 1 96 ? -10.098 0.992 12.636 1.00 92.75 96 VAL A C 1
ATOM 749 O O . VAL A 1 96 ? -11.217 1.137 13.125 1.00 92.75 96 VAL A O 1
ATOM 752 N N . ALA A 1 97 ? -9.086 0.516 13.367 1.00 91.75 97 ALA A N 1
ATOM 753 C CA . ALA A 1 97 ? -9.233 0.101 14.762 1.00 91.75 97 ALA A CA 1
ATOM 754 C C . ALA A 1 97 ? -9.513 1.292 15.699 1.00 91.75 97 ALA A C 1
ATOM 756 O O . ALA A 1 97 ? -10.332 1.170 16.609 1.00 91.75 97 ALA A O 1
ATOM 757 N N . SER A 1 98 ? -8.880 2.444 15.458 1.00 89.62 98 SER A N 1
ATOM 758 C CA . SER A 1 98 ? -9.050 3.673 16.244 1.00 89.62 98 SER A CA 1
ATOM 759 C C . SER A 1 98 ? -10.301 4.482 15.879 1.00 89.62 98 SER A C 1
ATOM 76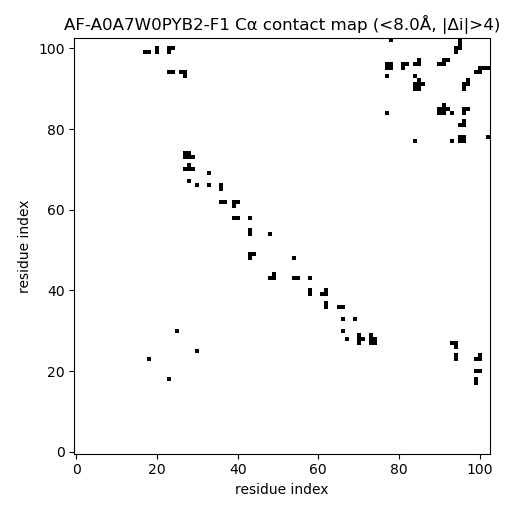1 O O . SER A 1 98 ? -10.627 5.444 16.574 1.00 89.62 9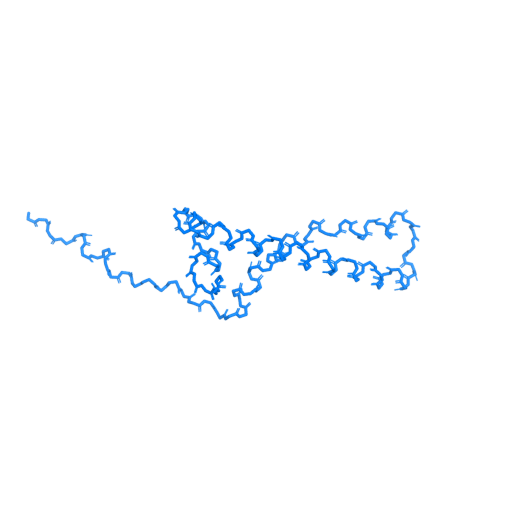8 SER A O 1
ATOM 763 N N . GLY A 1 99 ? -11.006 4.117 14.802 1.00 88.88 99 GLY A N 1
ATOM 764 C CA . GLY A 1 99 ? -12.176 4.849 14.309 1.00 88.88 99 GLY A CA 1
ATOM 765 C C . GLY A 1 99 ? -11.844 6.173 13.606 1.00 88.88 99 GLY A C 1
ATOM 766 O O . GLY A 1 99 ? -12.709 7.045 13.496 1.00 88.88 99 GLY A O 1
ATOM 767 N N . GLU A 1 100 ? -10.600 6.351 13.146 1.00 89.50 100 GLU A N 1
ATOM 768 C CA . GLU A 1 100 ? -10.214 7.450 12.248 1.00 89.50 100 GLU A CA 1
ATOM 769 C C . GLU A 1 100 ? -10.744 7.237 10.822 1.00 89.50 100 GLU A C 1
ATOM 771 O O . GLU A 1 100 ? -11.061 8.211 10.139 1.00 89.50 100 GLU A O 1
ATOM 776 N N . LEU A 1 101 ? -10.873 5.978 10.390 1.00 87.88 101 LEU A N 1
ATOM 777 C CA . LEU A 1 101 ? -11.567 5.570 9.168 1.00 87.88 101 LEU A CA 1
ATOM 778 C C . LEU A 1 101 ? -12.757 4.680 9.528 1.00 87.88 101 LEU A C 1
ATOM 780 O O . LEU A 1 101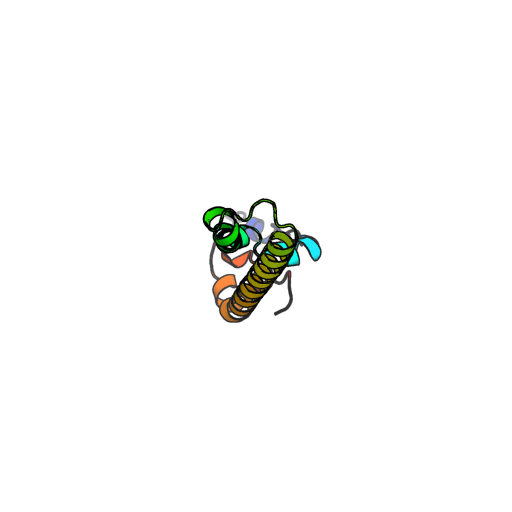 ? -12.658 3.829 10.412 1.00 87.88 101 LEU A O 1
ATOM 784 N N . SER A 1 102 ? -13.876 4.867 8.828 1.00 85.44 102 SER A N 1
ATOM 785 C CA . SER A 1 102 ? -15.006 3.943 8.906 1.00 85.44 102 SER A CA 1
ATOM 786 C C . SER A 1 102 ? -14.642 2.619 8.237 1.00 85.44 102 SER A C 1
ATOM 788 O O . SER A 1 102 ? -14.062 2.627 7.148 1.00 85.44 102 SER A O 1
ATOM 790 N N . ALA A 1 103 ? -15.000 1.516 8.891 1.00 77.25 103 ALA A N 1
ATOM 791 C CA . ALA A 1 103 ? -15.018 0.186 8.292 1.00 77.25 103 ALA A CA 1
ATOM 792 C C . ALA A 1 103 ? -16.233 0.016 7.371 1.00 77.25 103 ALA A C 1
ATOM 794 O O . ALA A 1 103 ? -17.283 0.629 7.685 1.00 77.25 103 ALA A O 1
#

Solvent-accessible surface area (backbone atoms only — not comparable to full-atom values): 6044 Å² total; per-residue (Å²): 140,90,84,85,68,73,63,68,72,74,66,66,70,85,67,70,70,78,64,55,68,67,54,37,53,52,59,53,44,39,64,81,62,41,64,70,44,54,61,55,53,48,55,44,65,75,67,68,50,79,87,41,66,67,58,53,53,51,41,50,52,51,34,52,50,51,40,50,54,51,21,51,54,47,47,54,47,42,50,75,43,21,74,60,26,48,74,34,94,74,50,24,73,38,34,48,34,57,62,70,35,87,115